Protein AF-A0A6J8CBZ9-F1 (afdb_monomer)

Foldseek 3Di:
DWFFQVWFQAFPQLEDDDDPVVPPPDPDDPDPPCQLLNLCVVLVWDSTFHAQDDDGDPSNVVVSVVSHVVQKDWLQCTAPQRVNRADQWPVSGNGITDIDHSVFNSQKHKHFADDDPVVDPIGTDIDMDGHPPPPPPVVPPPDDDDDDDDDDDDDDDDDD

pLDDT: mean 79.41, std 21.5, range [34.34, 98.25]

Structure (mmCIF, N/CA/C/O backbone):
data_AF-A0A6J8CBZ9-F1
#
_entry.id   AF-A0A6J8CBZ9-F1
#
loop_
_atom_site.group_PDB
_atom_site.id
_atom_site.type_symbol
_atom_site.label_atom_id
_atom_site.label_alt_id
_atom_site.label_comp_id
_atom_site.label_asym_id
_atom_site.label_entity_id
_atom_site.label_seq_id
_atom_site.pdbx_PDB_ins_code
_atom_site.Cartn_x
_atom_site.Cartn_y
_atom_site.Cartn_z
_atom_site.occupancy
_atom_site.B_iso_or_equiv
_atom_site.auth_seq_id
_atom_site.auth_comp_id
_atom_site.auth_asym_id
_atom_site.auth_atom_id
_atom_site.pdbx_PDB_model_num
ATOM 1 N N . MET A 1 1 ? -5.569 -5.884 6.466 1.00 87.75 1 MET A N 1
ATOM 2 C CA . MET A 1 1 ? -4.823 -7.153 6.275 1.00 87.75 1 MET A CA 1
ATOM 3 C C . MET A 1 1 ? -3.337 -6.885 6.471 1.00 87.75 1 MET A C 1
ATOM 5 O O . MET A 1 1 ? -2.902 -5.800 6.113 1.00 87.75 1 MET A O 1
ATOM 9 N N . LEU A 1 2 ? -2.570 -7.821 7.038 1.00 92.50 2 LEU A N 1
ATOM 10 C CA . LEU A 1 2 ? -1.129 -7.667 7.287 1.00 92.50 2 LEU A CA 1
ATOM 11 C C . LEU A 1 2 ? -0.411 -8.984 6.972 1.00 92.50 2 LEU A C 1
ATOM 13 O O . LEU A 1 2 ? -0.913 -10.033 7.372 1.00 92.50 2 LEU A O 1
ATOM 17 N N . GLY A 1 3 ? 0.725 -8.942 6.274 1.00 92.06 3 GLY A N 1
ATOM 18 C CA . GLY A 1 3 ? 1.540 -10.141 6.041 1.00 92.06 3 GLY A CA 1
ATOM 19 C C . GLY A 1 3 ? 2.461 -10.062 4.829 1.00 92.06 3 GLY A C 1
ATOM 20 O O . GLY A 1 3 ? 2.528 -9.019 4.179 1.00 92.06 3 GLY A O 1
ATOM 21 N N . ASP A 1 4 ? 3.129 -11.182 4.545 1.00 94.06 4 ASP A N 1
ATOM 22 C CA . ASP A 1 4 ? 3.978 -11.397 3.369 1.00 94.06 4 ASP A CA 1
ATOM 23 C C . ASP A 1 4 ? 3.123 -11.773 2.152 1.00 94.06 4 ASP A C 1
ATOM 25 O O . ASP A 1 4 ? 2.404 -12.775 2.155 1.00 94.06 4 ASP A O 1
ATOM 29 N N . TYR A 1 5 ? 3.206 -10.968 1.096 1.00 94.88 5 TYR A N 1
ATOM 30 C CA . TYR A 1 5 ? 2.503 -11.208 -0.165 1.00 94.88 5 TYR A CA 1
ATOM 31 C C . TYR A 1 5 ? 3.445 -1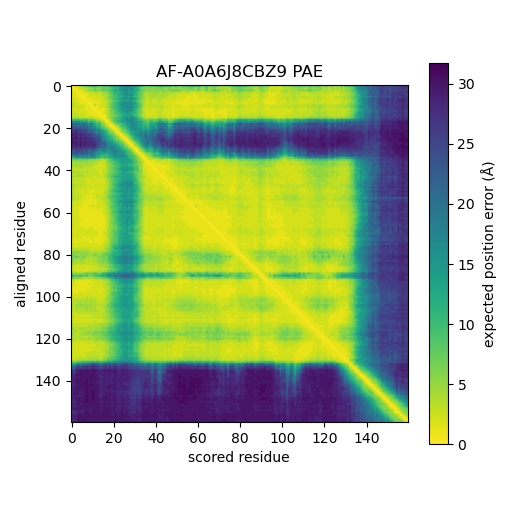1.676 -1.277 1.00 94.88 5 TYR A C 1
ATOM 33 O O . TYR A 1 5 ? 2.985 -11.933 -2.393 1.00 94.88 5 TYR A O 1
ATOM 41 N N . ASN A 1 6 ? 4.762 -11.696 -1.031 1.00 95.06 6 ASN A N 1
ATOM 42 C CA . ASN A 1 6 ? 5.809 -11.877 -2.040 1.00 95.06 6 ASN A CA 1
ATOM 43 C C . ASN A 1 6 ? 5.587 -10.992 -3.291 1.00 95.06 6 ASN A C 1
ATOM 45 O O . ASN A 1 6 ? 5.898 -11.345 -4.437 1.00 95.06 6 ASN A O 1
ATOM 49 N N . SER A 1 7 ? 4.971 -9.828 -3.077 1.00 96.25 7 SER A N 1
ATOM 50 C CA . SER A 1 7 ? 4.504 -8.936 -4.130 1.00 96.25 7 SER A CA 1
ATOM 51 C C . SER A 1 7 ? 5.343 -7.670 -4.104 1.00 96.25 7 SER A C 1
ATOM 53 O O . SER A 1 7 ? 5.466 -7.014 -3.080 1.00 96.25 7 SER A O 1
ATOM 55 N N . ARG A 1 8 ? 5.975 -7.322 -5.221 1.00 97.44 8 ARG A N 1
ATOM 56 C CA . ARG A 1 8 ? 6.783 -6.102 -5.311 1.00 97.44 8 ARG A CA 1
ATOM 57 C C . ARG A 1 8 ? 6.002 -5.103 -6.140 1.00 97.44 8 ARG A C 1
ATOM 59 O O . ARG A 1 8 ? 5.812 -5.315 -7.338 1.00 97.44 8 ARG A O 1
ATOM 66 N N . THR A 1 9 ? 5.451 -4.093 -5.476 1.00 97.06 9 THR A N 1
ATOM 67 C CA . THR A 1 9 ? 4.496 -3.144 -6.074 1.00 97.06 9 THR A CA 1
ATOM 68 C C . THR A 1 9 ? 5.125 -1.792 -6.400 1.00 97.06 9 THR A C 1
ATOM 70 O O . THR A 1 9 ? 4.552 -1.037 -7.184 1.00 97.06 9 THR A O 1
ATOM 73 N N . VAL A 1 10 ? 6.294 -1.483 -5.824 1.00 95.62 10 VAL A N 1
ATOM 74 C CA . VAL A 1 10 ? 6.965 -0.177 -5.939 1.00 95.62 10 VAL A CA 1
ATOM 75 C C . VAL A 1 10 ? 5.953 0.939 -5.620 1.00 95.62 10 VAL A C 1
ATOM 77 O O . VAL A 1 10 ? 5.263 0.869 -4.597 1.00 95.62 10 VAL A O 1
ATOM 80 N N . ASN A 1 11 ? 5.796 1.906 -6.523 1.00 94.75 11 ASN A N 1
ATOM 81 C CA . ASN A 1 11 ? 4.929 3.073 -6.391 1.00 94.75 11 ASN A CA 1
ATOM 82 C C . ASN A 1 11 ? 3.671 2.953 -7.268 1.00 94.75 11 ASN A C 1
ATOM 84 O O . ASN A 1 11 ? 3.046 3.963 -7.582 1.00 94.75 11 ASN A O 1
ATOM 88 N N . LEU A 1 12 ? 3.303 1.739 -7.705 1.00 95.44 12 LEU A N 1
ATOM 89 C CA . LEU A 1 12 ? 2.057 1.538 -8.444 1.00 95.44 12 LEU A CA 1
ATOM 90 C C . LEU A 1 12 ? 0.865 2.013 -7.604 1.00 95.44 12 LEU A C 1
ATOM 92 O O . LEU A 1 12 ? 0.761 1.675 -6.419 1.00 95.44 12 LEU A O 1
ATOM 96 N N . SER A 1 13 ? -0.025 2.779 -8.239 1.00 94.75 13 SER A N 1
ATOM 97 C CA . SER A 1 13 ? -1.265 3.244 -7.618 1.00 94.75 13 SER A CA 1
ATOM 98 C C . SER A 1 13 ? -2.177 2.060 -7.313 1.00 94.75 13 SER A C 1
ATOM 100 O O . SER A 1 13 ? -2.378 1.199 -8.169 1.00 94.75 13 SER A O 1
ATOM 102 N N . ASP A 1 14 ? -2.722 2.031 -6.103 1.00 95.12 14 ASP A N 1
ATOM 103 C CA . ASP A 1 14 ? -3.662 1.032 -5.589 1.00 95.12 14 ASP A CA 1
ATOM 104 C C . ASP A 1 14 ? -5.120 1.527 -5.592 1.00 95.12 14 ASP A C 1
ATOM 106 O O . ASP A 1 14 ? -6.001 0.847 -5.079 1.00 95.12 14 ASP A O 1
ATOM 110 N N . PHE A 1 15 ? -5.381 2.664 -6.241 1.00 92.62 15 PHE A N 1
ATOM 111 C CA . PHE A 1 15 ? -6.714 3.200 -6.508 1.00 92.62 15 PHE A CA 1
ATOM 112 C C . PHE A 1 15 ? -6.904 3.466 -8.010 1.00 92.62 15 PHE A C 1
ATOM 114 O O . PHE A 1 15 ? -5.946 3.457 -8.794 1.00 92.62 15 PHE A O 1
ATOM 121 N N . TYR A 1 16 ? -8.154 3.661 -8.429 1.00 88.00 16 TYR A N 1
ATOM 122 C CA . TYR A 1 16 ? -8.466 4.161 -9.766 1.00 88.00 16 TYR A CA 1
ATOM 123 C C . TYR A 1 16 ? -8.376 5.680 -9.759 1.00 88.00 16 TYR A C 1
ATOM 125 O O . TYR A 1 16 ? -9.020 6.321 -8.934 1.00 88.00 16 TYR A O 1
ATOM 133 N N . ASP A 1 17 ? -7.576 6.243 -10.660 1.00 73.50 17 ASP A N 1
ATOM 134 C CA . ASP A 1 17 ? -7.576 7.685 -10.874 1.00 73.50 17 ASP A CA 1
ATOM 135 C C . ASP A 1 17 ? -8.851 8.029 -11.648 1.00 73.50 17 ASP A C 1
ATOM 137 O O . ASP A 1 17 ? -9.059 7.536 -12.760 1.00 73.50 17 ASP A O 1
ATOM 141 N N . THR A 1 18 ? -9.758 8.780 -11.034 1.00 65.94 18 THR A N 1
ATOM 142 C CA . THR A 1 18 ? -10.903 9.336 -11.752 1.00 65.94 18 THR A CA 1
ATOM 143 C C . THR A 1 18 ? -10.404 10.535 -12.532 1.00 65.94 18 THR A C 1
ATOM 145 O O . THR A 1 18 ? -10.188 11.600 -11.956 1.00 65.94 18 THR A O 1
ATOM 148 N N . ASP A 1 19 ? -10.202 10.345 -13.834 1.00 54.03 19 ASP A N 1
ATOM 149 C CA . ASP A 1 19 ? -9.866 11.433 -14.746 1.00 54.03 19 ASP A CA 1
ATOM 150 C C . ASP A 1 19 ? -10.962 12.515 -14.648 1.00 54.03 19 ASP A C 1
ATOM 152 O O . ASP A 1 19 ? -12.140 12.205 -14.880 1.00 54.03 19 ASP A O 1
ATOM 156 N N . PRO A 1 20 ? -10.631 13.770 -14.291 1.00 54.12 20 PRO A N 1
ATOM 157 C CA . PRO A 1 20 ? -11.629 14.826 -14.119 1.00 54.12 20 PRO A CA 1
ATOM 158 C C . PRO A 1 20 ? -12.425 15.118 -15.405 1.00 54.12 20 PRO A C 1
ATOM 160 O O . PRO A 1 20 ? -13.562 15.587 -15.325 1.00 54.12 20 PRO A O 1
ATOM 163 N N . ASP A 1 21 ? -11.879 14.772 -16.576 1.00 52.78 21 ASP A N 1
ATOM 164 C CA . ASP A 1 21 ? -12.506 14.980 -17.890 1.00 52.78 21 ASP A CA 1
ATOM 165 C C . ASP A 1 21 ? -13.641 13.987 -18.217 1.00 52.78 21 ASP A C 1
ATOM 167 O O . ASP A 1 21 ? -14.451 14.236 -19.107 1.00 52.78 21 ASP A O 1
ATOM 171 N N . HIS A 1 22 ? -13.775 12.880 -17.475 1.00 48.88 22 HIS A N 1
ATOM 172 C CA . HIS A 1 22 ? -14.867 11.913 -17.672 1.00 48.88 22 HIS A CA 1
ATOM 173 C C . HIS A 1 22 ? -16.139 12.225 -16.866 1.00 48.88 22 HIS A C 1
ATOM 175 O O . HIS A 1 22 ? -17.104 11.460 -16.895 1.00 48.88 22 HIS A O 1
ATOM 181 N N . SER A 1 23 ? -16.189 13.377 -16.194 1.00 51.03 23 SER A N 1
ATOM 182 C CA . SER A 1 23 ? -17.368 13.849 -15.456 1.00 51.03 23 SER A CA 1
ATOM 183 C C . SER A 1 23 ? -18.502 14.392 -16.347 1.00 51.03 23 SER A C 1
ATOM 185 O O . SER A 1 23 ? -19.549 14.779 -15.830 1.00 51.03 23 SER A O 1
ATOM 187 N N . PHE A 1 24 ? -18.344 14.405 -17.678 1.00 45.81 24 PHE A N 1
ATOM 188 C CA . PHE A 1 24 ? -19.226 15.176 -18.564 1.00 45.81 24 PHE A CA 1
ATOM 189 C C . PHE A 1 24 ? -20.486 14.470 -19.108 1.00 45.81 24 PHE A C 1
ATOM 191 O O . PHE A 1 24 ? -21.270 15.118 -19.793 1.00 45.81 24 PHE A O 1
ATOM 198 N N . GLU A 1 25 ? -20.767 13.197 -18.805 1.00 45.34 25 GLU A N 1
ATOM 199 C CA . GLU A 1 25 ? -21.931 12.517 -19.422 1.00 45.34 25 GLU A CA 1
ATOM 200 C C . GLU A 1 25 ? -22.852 11.718 -18.490 1.00 45.34 25 GLU A C 1
ATOM 202 O O . GLU A 1 25 ? -23.579 10.849 -18.955 1.00 45.34 25 GLU A O 1
ATOM 207 N N . ASN A 1 26 ? -22.943 12.039 -17.196 1.00 45.50 26 ASN A N 1
ATOM 208 C CA . ASN A 1 26 ? -24.022 11.478 -16.368 1.00 45.50 26 ASN A CA 1
ATOM 209 C C . ASN A 1 26 ? -24.791 12.550 -15.594 1.00 45.50 26 ASN A C 1
ATOM 211 O O . ASN A 1 26 ? -24.641 12.741 -14.392 1.00 45.50 26 ASN A O 1
ATOM 215 N N . ASN A 1 27 ? -25.708 13.196 -16.319 1.00 48.22 27 ASN A N 1
ATOM 216 C CA . ASN A 1 27 ? -26.862 13.928 -15.792 1.00 48.22 27 ASN A CA 1
ATOM 217 C C . ASN A 1 27 ? -27.875 12.979 -15.112 1.00 48.22 27 ASN A C 1
ATOM 219 O O . ASN A 1 27 ? -29.045 12.951 -15.481 1.00 48.22 27 ASN A O 1
ATOM 223 N N . PHE A 1 28 ? -27.460 12.194 -14.117 1.00 43.00 28 PHE A N 1
ATOM 224 C CA . PHE A 1 28 ? -28.394 11.505 -13.230 1.00 43.00 28 PHE A CA 1
ATOM 225 C C . PHE A 1 28 ? -27.861 11.493 -11.795 1.00 43.00 28 PHE A C 1
ATOM 227 O O . PHE A 1 28 ? -26.915 10.795 -11.455 1.00 43.00 28 PHE A O 1
ATOM 234 N N . THR A 1 29 ? -28.575 12.244 -10.954 1.00 42.00 29 THR A N 1
ATOM 235 C CA . THR A 1 29 ? -28.610 12.207 -9.484 1.00 42.00 29 THR A CA 1
ATOM 236 C C . THR A 1 29 ? -27.439 12.809 -8.696 1.00 42.00 29 THR A C 1
ATOM 238 O O . THR A 1 29 ? -26.307 12.348 -8.707 1.00 42.00 29 THR A O 1
ATOM 241 N N . ASN A 1 30 ? -27.805 13.836 -7.922 1.00 42.38 30 ASN A N 1
ATOM 242 C CA . ASN A 1 30 ? -27.062 14.482 -6.846 1.00 42.38 30 ASN A CA 1
ATOM 243 C C . ASN A 1 30 ? -26.686 13.505 -5.717 1.00 42.38 30 ASN A C 1
ATOM 245 O O . ASN A 1 30 ? -27.305 13.514 -4.655 1.00 42.38 30 ASN A O 1
ATOM 249 N N . TYR A 1 31 ? -25.667 12.686 -5.937 1.00 42.28 31 TYR A N 1
ATOM 250 C CA . TYR A 1 31 ? -24.892 12.036 -4.886 1.00 42.28 31 TYR A CA 1
ATOM 251 C C . TYR A 1 31 ? -23.501 11.801 -5.472 1.00 42.28 31 TYR A C 1
ATOM 253 O O . TYR A 1 31 ? -23.221 10.758 -6.052 1.00 42.28 31 TYR A O 1
ATOM 261 N N . VAL A 1 32 ? -22.638 12.817 -5.406 1.00 45.62 32 VAL A N 1
ATOM 262 C CA . VAL A 1 32 ? -21.209 12.580 -5.624 1.00 45.62 32 VAL A CA 1
ATOM 263 C C . VAL A 1 32 ? -20.774 11.759 -4.417 1.00 45.62 32 VAL A C 1
ATOM 265 O O . VAL A 1 32 ? -20.562 12.312 -3.338 1.00 45.62 32 VAL A O 1
ATOM 268 N N . GLU A 1 33 ? -20.778 10.429 -4.544 1.00 51.50 33 GLU A N 1
ATOM 269 C CA . GLU A 1 33 ? -20.111 9.577 -3.566 1.00 51.50 33 GLU A CA 1
ATOM 270 C C . GLU A 1 33 ? -18.668 10.073 -3.484 1.00 51.50 33 GLU A C 1
ATOM 272 O O . GLU A 1 33 ? -17.944 10.037 -4.479 1.00 51.50 33 GLU A O 1
ATOM 277 N N . SER A 1 34 ? -18.289 10.605 -2.317 1.00 60.06 34 SER A N 1
ATOM 278 C CA . SER A 1 34 ? -16.899 10.943 -2.020 1.00 60.06 34 SER A CA 1
ATOM 279 C C . SER A 1 34 ? -16.052 9.727 -2.365 1.00 60.06 34 SER A C 1
ATOM 281 O O . SER A 1 34 ? -16.335 8.618 -1.892 1.00 60.06 34 SER A O 1
ATOM 283 N N . SER A 1 35 ? -15.071 9.902 -3.245 1.00 77.19 35 SER A N 1
ATOM 284 C CA . SER A 1 35 ? -14.202 8.797 -3.599 1.00 77.19 35 SER A CA 1
ATOM 285 C C . SER A 1 35 ? -13.380 8.425 -2.366 1.00 77.19 35 SER A C 1
ATOM 287 O O . SER A 1 35 ? -12.983 9.280 -1.575 1.00 77.19 35 SER A O 1
ATOM 289 N N . ASP A 1 36 ? -13.062 7.141 -2.191 1.00 81.75 36 ASP A N 1
ATOM 290 C CA . ASP A 1 36 ? -12.174 6.708 -1.102 1.00 81.75 36 ASP A CA 1
ATOM 291 C C . ASP A 1 36 ? -10.794 7.400 -1.145 1.00 81.75 36 ASP A C 1
ATOM 293 O O . ASP A 1 36 ? -10.058 7.401 -0.157 1.00 81.75 36 ASP A O 1
ATOM 297 N N . VAL A 1 37 ? -10.448 7.986 -2.297 1.00 86.19 37 VAL A N 1
ATOM 298 C CA . VAL A 1 37 ? -9.247 8.790 -2.520 1.00 86.19 37 VAL A CA 1
ATOM 299 C C . VAL A 1 37 ? -9.376 10.178 -1.887 1.00 86.19 37 VAL A C 1
ATOM 301 O O . VAL A 1 37 ? -8.396 10.646 -1.316 1.00 86.19 37 VAL A O 1
ATOM 304 N N . ASP A 1 38 ? -10.556 10.803 -1.907 1.00 87.06 38 ASP A N 1
ATOM 305 C CA . ASP A 1 38 ? -10.782 12.137 -1.323 1.00 87.06 38 ASP A CA 1
ATOM 306 C C . ASP A 1 38 ? -10.559 12.137 0.197 1.00 87.06 38 ASP A C 1
ATOM 308 O O . ASP A 1 38 ? -10.037 13.100 0.760 1.00 87.06 38 ASP A O 1
ATOM 312 N N . ILE A 1 39 ? -10.858 11.011 0.860 1.00 86.31 39 ILE A N 1
ATOM 313 C CA . ILE A 1 39 ? -10.539 10.790 2.280 1.00 86.31 39 ILE A CA 1
ATOM 314 C C . ILE A 1 39 ? -9.030 10.935 2.522 1.00 86.31 39 ILE A C 1
ATOM 316 O O . ILE A 1 39 ? -8.609 11.449 3.557 1.00 86.31 39 ILE A O 1
ATOM 320 N N . LEU A 1 40 ? -8.182 10.502 1.583 1.00 89.00 40 LEU A N 1
ATOM 321 C CA . LEU A 1 40 ? -6.737 10.659 1.740 1.00 89.00 40 LEU A CA 1
ATOM 322 C C . LEU A 1 40 ? -6.352 12.140 1.792 1.00 89.00 40 LEU A C 1
ATOM 324 O O . LEU A 1 40 ? -5.556 12.517 2.650 1.00 89.00 40 LEU A O 1
ATOM 328 N N . ASP A 1 41 ? -6.938 12.981 0.941 1.00 89.12 41 ASP A N 1
ATOM 329 C CA . ASP A 1 41 ? -6.624 14.411 0.922 1.00 89.12 41 ASP A CA 1
ATOM 330 C C . ASP A 1 41 ? -7.167 15.137 2.152 1.00 89.12 41 ASP A C 1
ATOM 332 O O . ASP A 1 41 ? -6.450 15.952 2.735 1.00 89.12 41 ASP A O 1
ATOM 336 N N . GLU A 1 42 ? -8.385 14.800 2.592 1.00 89.19 42 GLU A N 1
ATOM 337 C CA . GLU A 1 42 ? -9.002 15.365 3.800 1.00 89.19 42 GLU A CA 1
ATOM 338 C C . GLU A 1 42 ? -8.094 15.199 5.028 1.00 89.19 42 GLU A C 1
ATOM 340 O O . GLU A 1 42 ? -7.915 16.130 5.815 1.00 89.19 42 GLU A O 1
ATOM 345 N N . PHE A 1 43 ? -7.466 14.028 5.165 1.00 88.81 43 PHE A N 1
ATOM 346 C CA . PHE A 1 43 ? -6.573 13.713 6.281 1.00 88.81 43 PHE A CA 1
ATOM 347 C C . PHE A 1 43 ? -5.084 13.977 5.986 1.00 88.81 43 PHE A C 1
ATOM 349 O O . PHE A 1 43 ? -4.226 13.615 6.795 1.00 88.81 43 PHE A O 1
ATOM 356 N N . GLY A 1 44 ? -4.746 14.610 4.855 1.00 89.56 44 GLY A N 1
ATOM 357 C CA . GLY A 1 44 ? -3.364 14.952 4.492 1.00 89.56 44 GLY A CA 1
ATOM 358 C C . GLY A 1 44 ? -2.462 13.737 4.233 1.00 89.56 44 GLY A C 1
ATOM 359 O O . GLY A 1 44 ? -1.239 13.793 4.417 1.00 89.56 44 GLY A O 1
ATOM 360 N N . ILE A 1 45 ? -3.055 12.618 3.831 1.00 90.75 45 ILE A N 1
ATOM 361 C CA . ILE A 1 45 ? -2.385 11.353 3.555 1.00 90.75 45 ILE A CA 1
ATOM 362 C C . ILE A 1 45 ? -1.963 11.329 2.080 1.00 90.75 45 ILE A C 1
ATOM 364 O O . ILE A 1 45 ? -2.788 11.552 1.199 1.00 90.75 45 ILE A O 1
ATOM 368 N N . PRO A 1 46 ? -0.692 11.023 1.761 1.00 91.56 46 PRO A N 1
ATOM 369 C CA . PRO A 1 46 ? -0.250 10.973 0.374 1.00 91.56 46 PRO 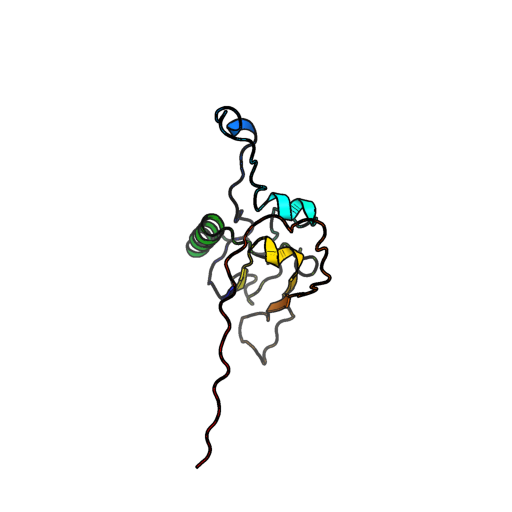A CA 1
ATOM 370 C C . PRO A 1 46 ? -1.022 9.941 -0.460 1.00 91.56 46 PRO A C 1
ATOM 372 O O . PRO A 1 46 ? -1.024 8.745 -0.143 1.00 91.56 46 PRO A O 1
ATOM 375 N N . ARG A 1 47 ? -1.601 10.389 -1.583 1.00 90.69 47 ARG A N 1
ATOM 376 C CA . ARG A 1 47 ? -2.178 9.500 -2.605 1.00 90.69 47 ARG A CA 1
ATOM 377 C C . ARG A 1 47 ? -1.113 8.534 -3.141 1.00 90.69 47 ARG A C 1
ATOM 379 O O . ARG A 1 47 ? -1.302 7.314 -3.128 1.00 90.69 47 ARG A O 1
ATOM 386 N N . LEU A 1 48 ? 0.041 9.078 -3.540 1.00 90.81 48 LEU A N 1
ATOM 387 C CA . LEU A 1 48 ? 1.191 8.314 -4.025 1.00 90.81 48 LEU A CA 1
ATOM 388 C C . LEU A 1 48 ? 2.021 7.751 -2.871 1.00 90.81 48 LEU A C 1
ATOM 390 O O . LEU A 1 48 ? 2.314 8.438 -1.892 1.00 90.81 48 LEU A O 1
ATOM 394 N N . ARG A 1 49 ? 2.428 6.490 -3.021 1.00 94.56 49 ARG A N 1
ATOM 395 C CA . ARG A 1 49 ? 3.294 5.792 -2.070 1.00 94.56 49 ARG A CA 1
ATOM 396 C C . ARG A 1 49 ? 4.747 5.949 -2.478 1.00 94.56 49 ARG A C 1
ATOM 398 O O . ARG A 1 49 ? 5.057 5.937 -3.667 1.00 94.56 49 ARG A O 1
ATOM 405 N N . ASN A 1 50 ? 5.620 5.989 -1.482 1.00 95.44 50 ASN A N 1
ATOM 406 C CA . ASN A 1 50 ? 7.052 5.838 -1.690 1.00 95.44 50 ASN A CA 1
ATOM 407 C C . ASN A 1 50 ? 7.490 4.393 -1.438 1.00 95.44 50 ASN A C 1
ATOM 409 O O . ASN A 1 50 ? 6.963 3.698 -0.569 1.00 95.44 50 ASN A O 1
ATOM 413 N N . SER A 1 51 ? 8.503 3.949 -2.164 1.00 95.56 51 SER A N 1
ATOM 414 C CA . SER A 1 51 ? 9.129 2.648 -1.981 1.00 95.56 51 SER A CA 1
ATOM 415 C C . SER A 1 51 ? 10.604 2.758 -2.324 1.00 95.56 51 SER A C 1
ATOM 417 O O . SER A 1 51 ? 10.958 3.375 -3.328 1.00 95.56 51 SER A O 1
ATOM 419 N N . ILE A 1 52 ? 11.459 2.149 -1.502 1.00 94.31 52 ILE A N 1
ATOM 420 C CA . ILE A 1 52 ? 12.866 1.938 -1.862 1.00 94.31 52 ILE A CA 1
ATOM 421 C C . ILE A 1 52 ? 13.025 0.809 -2.888 1.00 94.31 52 ILE A C 1
ATOM 423 O O . ILE A 1 52 ? 14.042 0.724 -3.574 1.00 94.31 52 ILE A O 1
ATOM 427 N N . ASP A 1 53 ? 12.030 -0.076 -2.972 1.00 94.62 53 ASP A N 1
ATOM 428 C CA . ASP A 1 53 ? 12.013 -1.152 -3.945 1.00 94.62 53 ASP A CA 1
ATOM 429 C C . ASP A 1 53 ? 11.820 -0.560 -5.346 1.00 94.62 53 ASP A C 1
ATOM 431 O O . ASP A 1 53 ? 10.968 0.299 -5.559 1.00 94.62 53 ASP A O 1
ATOM 435 N N . THR A 1 54 ? 12.606 -1.023 -6.310 1.00 95.06 54 THR A N 1
ATOM 436 C CA . THR A 1 54 ? 12.603 -0.526 -7.691 1.00 95.06 54 THR A CA 1
ATOM 437 C C . THR A 1 54 ? 12.049 -1.533 -8.693 1.00 95.06 54 THR A C 1
ATOM 439 O O . THR A 1 54 ? 11.942 -1.227 -9.880 1.00 95.06 54 THR A O 1
ATOM 442 N N . VAL A 1 55 ? 11.685 -2.740 -8.253 1.00 95.75 55 VAL A N 1
ATOM 443 C CA . VAL A 1 55 ? 11.263 -3.825 -9.144 1.00 95.75 55 VAL A CA 1
ATOM 444 C C . VAL A 1 55 ? 9.791 -4.130 -8.937 1.00 95.75 55 VAL A C 1
ATOM 446 O O . VAL A 1 55 ? 9.362 -4.418 -7.827 1.00 95.75 55 VAL A O 1
ATOM 449 N N . VAL A 1 56 ? 9.022 -4.173 -10.024 1.00 97.50 56 VAL A N 1
ATOM 450 C CA . VAL A 1 56 ? 7.649 -4.693 -10.002 1.00 97.50 56 VAL A CA 1
ATOM 451 C C . VAL A 1 56 ? 7.632 -6.137 -10.495 1.00 97.50 56 VAL A C 1
ATOM 453 O O . VAL A 1 56 ? 8.080 -6.420 -11.608 1.00 97.50 56 VAL A O 1
ATOM 456 N N . ASN A 1 57 ? 7.052 -7.056 -9.717 1.00 97.31 57 ASN A N 1
ATOM 457 C CA . ASN A 1 57 ? 6.862 -8.451 -10.139 1.00 97.31 57 ASN A CA 1
ATOM 458 C C . ASN A 1 57 ? 5.397 -8.759 -10.524 1.00 97.31 57 ASN A C 1
ATOM 460 O O . ASN A 1 57 ? 4.496 -7.929 -10.391 1.00 97.31 57 ASN A O 1
ATOM 464 N N . GLY A 1 58 ? 5.149 -9.966 -11.049 1.00 98.19 58 GLY A N 1
ATOM 465 C CA . GLY A 1 58 ? 3.805 -10.391 -11.469 1.00 98.19 58 GLY A CA 1
ATOM 466 C C . GLY A 1 58 ? 2.791 -10.434 -10.322 1.00 98.19 58 GLY A C 1
ATOM 467 O O . GLY A 1 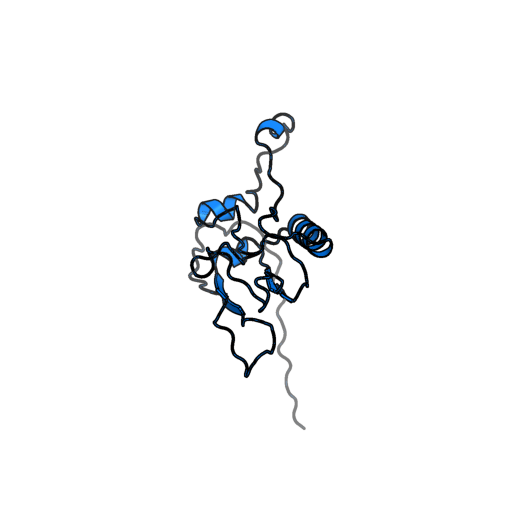58 ? 1.642 -10.041 -10.511 1.00 98.19 58 GLY A O 1
ATOM 468 N N . TYR A 1 59 ? 3.226 -10.845 -9.128 1.00 98.00 59 TYR A N 1
ATOM 469 C CA . TYR A 1 59 ? 2.403 -10.798 -7.918 1.00 98.00 59 TYR A CA 1
ATOM 470 C C . TYR A 1 59 ? 2.094 -9.362 -7.492 1.00 98.00 59 TYR A C 1
ATOM 472 O O . TYR A 1 59 ? 0.991 -9.096 -7.036 1.00 98.00 59 TYR A O 1
ATOM 480 N N . GLY A 1 60 ? 3.022 -8.428 -7.708 1.00 97.94 60 GLY A N 1
ATOM 481 C CA . GLY A 1 60 ? 2.850 -6.999 -7.465 1.00 97.94 60 GLY A CA 1
ATOM 482 C C . GLY A 1 60 ? 1.686 -6.419 -8.251 1.00 97.94 60 GLY A C 1
ATOM 483 O O . GLY A 1 60 ? 0.816 -5.784 -7.669 1.00 97.94 60 GLY A O 1
ATOM 484 N N . ARG A 1 61 ? 1.610 -6.709 -9.555 1.00 98.25 61 ARG A N 1
ATOM 485 C CA . ARG A 1 61 ? 0.479 -6.275 -10.394 1.00 98.25 61 ARG A CA 1
ATOM 486 C C . ARG A 1 61 ? -0.854 -6.832 -9.890 1.00 98.25 61 ARG A C 1
ATOM 488 O O . ARG A 1 61 ? -1.778 -6.065 -9.665 1.00 98.25 61 ARG A O 1
ATOM 495 N N . LYS A 1 62 ? -0.910 -8.134 -9.589 1.00 98.12 62 LYS A N 1
ATOM 496 C CA . LYS A 1 62 ? -2.115 -8.775 -9.030 1.00 98.12 62 LYS A CA 1
ATOM 497 C C . LYS A 1 62 ? -2.513 -8.211 -7.662 1.00 98.12 62 LYS A C 1
ATOM 499 O O . LYS A 1 62 ? -3.698 -8.085 -7.382 1.00 98.12 62 LYS A O 1
ATOM 504 N N . CYS A 1 63 ? -1.539 -7.882 -6.814 1.00 97.62 63 CYS A N 1
ATOM 505 C CA . CYS A 1 63 ? -1.766 -7.262 -5.508 1.00 97.62 63 CYS A CA 1
ATOM 506 C C . CYS A 1 63 ? -2.374 -5.862 -5.664 1.00 97.62 63 CYS A C 1
ATOM 508 O O . CYS A 1 63 ? -3.335 -5.524 -4.979 1.00 97.62 63 CYS A O 1
ATOM 510 N N . ILE A 1 64 ? -1.875 -5.079 -6.621 1.00 97.50 64 ILE A N 1
ATOM 511 C CA . ILE A 1 64 ? -2.445 -3.775 -6.964 1.00 97.50 64 ILE A CA 1
ATOM 512 C C . ILE A 1 64 ? -3.866 -3.911 -7.513 1.00 97.50 64 ILE A C 1
ATOM 514 O O . ILE A 1 64 ? -4.754 -3.196 -7.056 1.00 97.50 64 ILE A O 1
ATOM 518 N N . ASP A 1 65 ? -4.109 -4.852 -8.426 1.00 97.06 65 ASP A N 1
ATOM 519 C CA . ASP A 1 65 ? -5.454 -5.109 -8.951 1.00 97.06 65 ASP A CA 1
ATOM 520 C C . ASP A 1 65 ? -6.412 -5.529 -7.831 1.00 97.06 65 ASP A C 1
ATOM 522 O O . ASP A 1 65 ? -7.546 -5.059 -7.765 1.00 97.06 65 ASP A O 1
ATOM 526 N N . PHE A 1 66 ? -5.955 -6.377 -6.907 1.00 96.31 66 PHE A N 1
ATOM 527 C CA . PHE A 1 66 ? -6.717 -6.734 -5.716 1.00 96.31 66 PHE A CA 1
ATOM 528 C C . PHE A 1 66 ? -7.055 -5.496 -4.879 1.00 96.31 66 PHE A C 1
ATOM 530 O O . PHE A 1 66 ? -8.208 -5.332 -4.487 1.00 96.31 66 PHE A O 1
ATOM 537 N N . CYS A 1 67 ? -6.084 -4.614 -4.636 1.00 96.19 67 CYS A N 1
ATOM 538 C CA . CYS A 1 67 ? -6.301 -3.404 -3.850 1.00 96.19 67 CYS A CA 1
ATOM 539 C C . CYS A 1 67 ? -7.349 -2.486 -4.493 1.00 96.19 67 CYS A C 1
ATOM 541 O O . CYS A 1 67 ? -8.331 -2.135 -3.839 1.00 96.19 67 CYS A O 1
ATOM 543 N N . LYS A 1 68 ? -7.211 -2.211 -5.796 1.00 93.94 68 LYS A N 1
ATOM 544 C CA . LYS A 1 68 ? -8.148 -1.382 -6.567 1.00 93.94 68 LYS A CA 1
ATOM 545 C C . LYS A 1 68 ? -9.572 -1.925 -6.538 1.00 93.94 68 LYS A C 1
ATOM 547 O O . LYS A 1 68 ? -10.506 -1.198 -6.214 1.00 93.94 68 LYS A O 1
ATOM 552 N N . ASN A 1 69 ? -9.733 -3.216 -6.829 1.00 94.12 69 ASN A N 1
ATOM 553 C CA . ASN A 1 69 ? -11.048 -3.856 -6.900 1.00 94.12 69 ASN A CA 1
ATOM 554 C C . ASN A 1 69 ? -11.753 -3.942 -5.538 1.00 94.12 69 ASN A C 1
ATOM 556 O O . ASN A 1 69 ? -12.975 -4.045 -5.492 1.00 94.12 69 ASN A O 1
ATOM 560 N N . ASN A 1 70 ? -10.999 -3.906 -4.436 1.00 93.56 70 ASN A N 1
ATOM 561 C CA . ASN A 1 70 ? -11.539 -4.027 -3.081 1.00 93.56 70 ASN A CA 1
ATOM 562 C C . ASN A 1 70 ? -11.475 -2.717 -2.283 1.00 93.56 70 ASN A C 1
ATOM 564 O O . ASN A 1 70 ? -11.720 -2.747 -1.079 1.00 93.56 70 ASN A O 1
ATOM 568 N N . LYS A 1 71 ? -11.143 -1.582 -2.920 1.00 92.06 71 LYS A N 1
ATOM 569 C CA . LYS A 1 71 ? -11.012 -0.268 -2.259 1.00 92.06 71 LYS A CA 1
ATOM 570 C C . LYS A 1 71 ? -10.057 -0.309 -1.053 1.00 92.06 71 LYS A C 1
ATOM 572 O O . LYS A 1 71 ? -10.305 0.276 0.003 1.00 92.06 71 LYS A O 1
ATOM 577 N N . MET A 1 72 ? -8.965 -1.054 -1.206 1.00 94.50 72 MET A N 1
ATOM 578 C CA . MET A 1 72 ? -7.927 -1.212 -0.192 1.00 94.50 72 MET A CA 1
ATOM 579 C C . MET A 1 72 ? -6.703 -0.381 -0.560 1.00 94.50 72 MET A C 1
ATOM 581 O O . MET A 1 72 ? -6.301 -0.305 -1.714 1.00 94.50 72 MET A O 1
ATOM 585 N N . PHE A 1 73 ? -6.061 0.171 0.457 1.00 95.50 73 PHE A N 1
ATOM 586 C CA . PHE A 1 73 ? -4.888 1.019 0.353 1.00 95.50 73 PHE A CA 1
ATOM 587 C C . PHE A 1 73 ? -3.720 0.385 1.103 1.00 95.50 73 PHE A C 1
ATOM 589 O O . PHE A 1 73 ? -3.851 -0.062 2.245 1.00 95.50 73 PHE A O 1
ATOM 596 N N . ILE A 1 74 ? -2.553 0.386 0.472 1.00 96.50 74 ILE A N 1
ATOM 597 C CA . ILE A 1 74 ? -1.279 -0.014 1.063 1.00 96.50 74 ILE A CA 1
ATOM 598 C C . ILE A 1 74 ? -0.747 1.116 1.961 1.00 96.50 74 ILE A C 1
ATOM 600 O O . ILE A 1 74 ? -0.522 2.235 1.501 1.00 96.50 74 ILE A O 1
ATOM 604 N N . LEU A 1 75 ? -0.490 0.840 3.238 1.00 95.81 75 LEU A N 1
ATOM 605 C CA . LEU A 1 75 ? 0.047 1.832 4.185 1.00 95.81 75 LEU A CA 1
ATOM 606 C C . LEU A 1 75 ? 1.558 2.050 4.020 1.00 95.81 75 LEU A C 1
ATOM 608 O O . LEU A 1 75 ? 2.067 3.126 4.352 1.00 95.81 75 LEU A O 1
ATOM 612 N N . ASN A 1 76 ? 2.279 1.044 3.517 1.00 96.31 76 ASN A N 1
ATOM 613 C CA . ASN A 1 76 ? 3.715 1.132 3.270 1.00 96.31 76 ASN A CA 1
ATOM 614 C C . ASN A 1 76 ? 4.023 2.296 2.325 1.00 96.31 76 ASN A C 1
ATOM 616 O O . ASN A 1 76 ? 3.454 2.393 1.235 1.00 96.31 76 ASN A O 1
ATOM 620 N N . GLY A 1 77 ? 4.924 3.183 2.750 1.00 94.88 77 GLY A N 1
ATOM 621 C CA . GLY A 1 77 ? 5.275 4.371 1.978 1.00 94.88 77 GLY A CA 1
ATOM 622 C C . GLY A 1 77 ? 4.324 5.561 2.103 1.00 94.88 77 GLY A C 1
ATOM 623 O O . GLY A 1 77 ? 4.610 6.587 1.490 1.00 94.88 77 GLY A O 1
ATOM 624 N N . ARG A 1 78 ? 3.218 5.459 2.858 1.00 93.19 78 ARG A N 1
ATOM 625 C CA . ARG A 1 78 ? 2.259 6.568 3.077 1.00 93.19 78 ARG A CA 1
ATOM 626 C C . ARG A 1 78 ? 2.388 7.216 4.442 1.00 93.19 78 ARG A C 1
ATOM 628 O O . ARG A 1 78 ? 2.376 8.441 4.557 1.00 93.19 78 ARG A O 1
ATOM 635 N N . MET A 1 79 ? 2.484 6.380 5.471 1.00 91.62 79 MET A N 1
ATOM 636 C CA . MET A 1 79 ? 2.416 6.825 6.860 1.00 91.62 79 MET A CA 1
ATOM 637 C C . MET A 1 79 ? 3.703 7.540 7.263 1.00 91.62 79 MET A C 1
ATOM 639 O O . MET A 1 79 ? 4.783 7.156 6.827 1.00 91.62 79 MET A O 1
ATOM 643 N N . GLU A 1 80 ? 3.597 8.565 8.111 1.00 85.94 80 GLU A N 1
ATOM 644 C CA . GLU A 1 80 ? 4.688 9.491 8.458 1.00 85.94 80 GLU A CA 1
ATOM 645 C C . GLU A 1 80 ? 6.009 8.780 8.798 1.00 85.94 80 GLU A C 1
ATOM 647 O O . GLU A 1 80 ? 7.043 9.041 8.183 1.00 85.94 80 GLU A O 1
ATOM 652 N N . LYS A 1 81 ? 5.957 7.792 9.697 1.00 85.06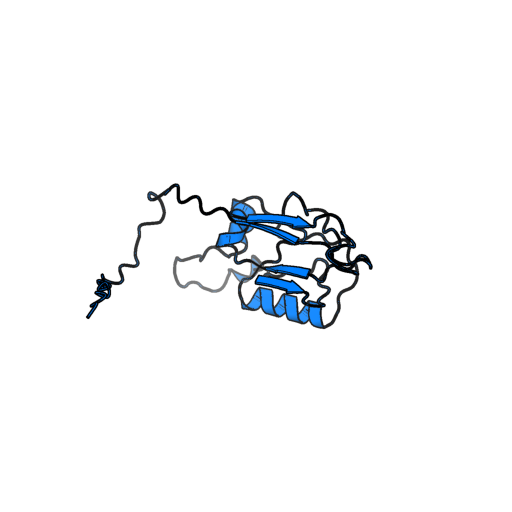 81 LYS A N 1
ATOM 653 C CA . LYS A 1 81 ? 7.127 7.016 10.137 1.00 85.06 81 LYS A CA 1
ATOM 654 C C . LYS A 1 81 ? 7.678 6.025 9.103 1.00 85.06 81 LYS A C 1
ATOM 656 O O . LYS A 1 81 ? 8.727 5.424 9.319 1.00 85.06 81 LYS A O 1
ATOM 661 N N . ASN A 1 82 ? 6.984 5.828 7.987 1.00 88.44 82 ASN A N 1
ATOM 662 C CA . ASN A 1 82 ? 7.404 4.965 6.887 1.00 88.44 82 ASN A CA 1
ATOM 663 C C . ASN A 1 82 ? 7.327 5.678 5.528 1.00 88.44 82 ASN A C 1
ATOM 665 O O . ASN A 1 82 ? 7.274 5.030 4.485 1.00 88.44 82 ASN A O 1
ATOM 669 N N . ARG A 1 83 ? 7.359 7.015 5.507 1.00 87.56 83 ARG A N 1
ATOM 670 C CA . ARG A 1 83 ? 7.205 7.797 4.274 1.00 87.56 83 ARG A CA 1
ATOM 671 C C . ARG A 1 83 ? 8.355 7.595 3.285 1.00 87.56 83 ARG A C 1
ATOM 673 O O . ARG A 1 83 ? 8.200 7.901 2.116 1.00 87.56 83 ARG A O 1
ATOM 680 N N . THR A 1 84 ? 9.491 7.061 3.719 1.00 88.62 84 THR A N 1
ATOM 681 C CA . THR A 1 84 ? 10.610 6.660 2.850 1.00 88.62 84 THR A CA 1
ATOM 682 C C . THR A 1 84 ? 10.364 5.342 2.112 1.00 88.62 84 THR A C 1
ATOM 684 O O . THR A 1 84 ? 11.100 5.029 1.182 1.00 88.62 84 THR A O 1
ATOM 687 N N . GLY A 1 85 ? 9.355 4.557 2.512 1.00 90.06 85 GLY A N 1
ATOM 688 C CA . GLY A 1 85 ? 9.089 3.246 1.925 1.00 90.06 85 GLY A CA 1
ATOM 689 C C . GLY A 1 85 ? 10.171 2.218 2.254 1.00 90.06 85 GLY A C 1
ATOM 690 O O . GLY A 1 85 ? 10.642 1.518 1.359 1.00 90.06 85 GLY A O 1
ATOM 691 N N . ASN A 1 86 ? 10.590 2.173 3.527 1.00 93.44 86 ASN A N 1
ATOM 692 C CA . ASN A 1 86 ? 11.649 1.283 4.018 1.00 93.44 86 ASN A CA 1
ATOM 693 C C . ASN A 1 86 ? 11.400 -0.183 3.626 1.00 93.44 86 ASN A C 1
ATOM 695 O O . ASN A 1 86 ? 10.242 -0.609 3.570 1.00 93.44 86 ASN A O 1
ATOM 699 N N . PRO A 1 87 ? 12.472 -0.965 3.412 1.00 94.94 87 PRO A N 1
ATOM 700 C CA . PRO A 1 87 ? 12.331 -2.353 3.016 1.00 94.94 87 PRO A CA 1
ATOM 701 C C . PRO A 1 87 ? 11.716 -3.171 4.147 1.00 94.94 87 PRO A C 1
ATOM 703 O O . PRO A 1 87 ? 11.989 -2.925 5.321 1.00 94.94 87 PRO A O 1
ATOM 706 N N . THR A 1 88 ? 10.915 -4.168 3.785 1.00 95.94 88 THR A N 1
ATOM 707 C CA . THR A 1 88 ? 10.352 -5.125 4.748 1.00 95.94 88 THR A CA 1
ATOM 708 C C . THR A 1 88 ? 11.103 -6.447 4.746 1.00 95.94 88 THR A C 1
ATOM 710 O O . THR A 1 88 ? 10.870 -7.293 5.600 1.00 95.94 88 THR A O 1
ATOM 713 N N . SER A 1 89 ? 12.062 -6.607 3.831 1.00 94.44 89 SER A N 1
ATOM 714 C CA . SER A 1 89 ? 12.935 -7.769 3.741 1.00 94.44 89 SER A CA 1
ATOM 715 C C . SER A 1 89 ? 14.391 -7.371 3.479 1.00 94.44 89 SER A C 1
ATOM 717 O O . SER A 1 89 ? 14.688 -6.322 2.902 1.00 94.44 89 SER A O 1
ATOM 719 N N . ARG A 1 90 ? 15.325 -8.229 3.901 1.00 82.62 90 ARG A N 1
ATOM 720 C CA . ARG A 1 90 ? 16.785 -8.020 3.906 1.00 82.62 90 ARG A CA 1
ATOM 721 C C . ARG A 1 90 ? 17.401 -7.663 2.548 1.00 82.62 90 ARG A C 1
ATOM 723 O O . ARG A 1 90 ? 18.467 -7.059 2.521 1.00 82.62 90 ARG A O 1
ATOM 730 N N . HIS A 1 91 ? 16.744 -7.986 1.436 1.00 79.75 91 HIS A N 1
ATOM 731 C CA . HIS A 1 91 ? 17.222 -7.694 0.075 1.00 79.75 91 HIS A CA 1
ATOM 732 C C . HIS A 1 91 ? 16.706 -6.357 -0.477 1.00 79.75 91 HIS A C 1
ATOM 734 O O . HIS A 1 91 ? 16.539 -6.202 -1.686 1.00 79.75 91 HIS A O 1
ATOM 740 N N . SER A 1 92 ? 16.411 -5.406 0.411 1.00 85.94 92 SER A N 1
ATOM 741 C CA . SER A 1 92 ? 15.823 -4.106 0.071 1.00 85.94 92 SER A CA 1
ATOM 742 C C . SER A 1 92 ? 14.458 -4.195 -0.625 1.00 85.94 92 SER A C 1
ATOM 744 O O . SER A 1 92 ? 14.021 -3.232 -1.250 1.00 85.94 92 SER A O 1
ATOM 746 N N . SER A 1 93 ? 13.776 -5.338 -0.528 1.00 94.06 93 SER A N 1
ATOM 747 C CA . SER A 1 93 ? 12.454 -5.523 -1.115 1.00 94.06 93 SER A CA 1
ATOM 748 C C . SER A 1 93 ? 11.351 -5.125 -0.142 1.00 94.06 93 SER A C 1
ATOM 750 O O . SER A 1 93 ? 11.469 -5.297 1.077 1.00 94.06 93 SER A O 1
ATOM 752 N N . VAL A 1 94 ? 10.255 -4.621 -0.698 1.00 96.81 94 VAL A N 1
ATOM 753 C CA . VAL A 1 94 ? 9.007 -4.368 0.027 1.00 96.81 94 VAL A CA 1
ATOM 754 C C . VAL A 1 94 ? 8.018 -5.428 -0.435 1.00 96.81 94 VAL A C 1
ATOM 756 O O . VAL A 1 94 ? 7.541 -5.381 -1.567 1.00 96.81 94 VAL A O 1
ATOM 759 N N . ILE A 1 95 ? 7.783 -6.424 0.416 1.00 96.69 95 ILE A N 1
ATOM 760 C CA . ILE A 1 95 ? 6.932 -7.589 0.111 1.00 96.69 95 ILE A CA 1
ATOM 761 C C . ILE A 1 95 ? 5.898 -7.875 1.200 1.00 96.69 95 ILE A C 1
ATOM 763 O O . ILE A 1 95 ? 4.892 -8.533 0.925 1.00 96.69 95 ILE A O 1
ATOM 767 N N . ASP A 1 96 ? 6.116 -7.322 2.392 1.00 96.81 96 ASP A N 1
ATOM 768 C CA . ASP A 1 96 ? 5.198 -7.381 3.516 1.00 96.81 96 ASP A CA 1
ATOM 769 C C . ASP A 1 96 ? 4.395 -6.084 3.569 1.00 96.81 96 ASP A C 1
ATOM 771 O O . ASP A 1 96 ? 4.958 -4.987 3.641 1.00 96.81 96 ASP A O 1
ATOM 775 N N . TYR A 1 97 ? 3.072 -6.191 3.543 1.00 96.75 97 TYR A N 1
ATOM 776 C CA . TYR A 1 97 ? 2.203 -5.021 3.468 1.00 96.75 97 TYR A CA 1
ATOM 777 C C . TYR A 1 97 ? 1.199 -4.978 4.595 1.00 96.75 97 TYR A C 1
ATOM 779 O O . TYR A 1 97 ? 0.693 -6.006 5.049 1.00 96.75 97 TYR A O 1
ATOM 787 N N . VAL A 1 98 ? 0.838 -3.752 4.960 1.00 96.75 98 VAL A N 1
ATOM 788 C CA . VAL A 1 98 ? -0.397 -3.469 5.681 1.00 96.75 98 VAL A CA 1
ATOM 789 C C . VAL A 1 98 ? -1.388 -2.844 4.712 1.00 96.75 98 VAL A C 1
ATOM 791 O O . VAL A 1 98 ? -1.128 -1.787 4.143 1.00 96.75 98 VAL A O 1
ATOM 794 N N . LEU A 1 99 ? -2.521 -3.515 4.527 1.00 96.06 99 LEU A N 1
ATOM 795 C CA . LEU A 1 99 ? -3.635 -3.071 3.696 1.00 96.06 99 LEU A CA 1
ATOM 796 C C . LEU A 1 99 ? -4.790 -2.620 4.588 1.00 96.06 99 LEU A C 1
ATOM 798 O O . LEU A 1 99 ? -5.168 -3.345 5.517 1.00 96.06 99 LEU A O 1
ATOM 802 N N . SER A 1 100 ? -5.396 -1.485 4.269 1.00 94.38 100 SER A N 1
ATOM 803 C CA . SER A 1 100 ? -6.542 -0.926 4.990 1.00 94.38 100 SER A CA 1
ATOM 804 C C . SER A 1 100 ? -7.543 -0.313 4.025 1.00 94.38 100 SER A C 1
ATOM 806 O O . SER A 1 100 ? -7.142 0.200 2.988 1.00 94.38 100 SER A O 1
ATOM 808 N N . SER A 1 101 ? -8.823 -0.283 4.384 1.00 92.06 101 SER A N 1
ATOM 809 C CA . SER A 1 101 ? -9.747 0.655 3.745 1.00 92.06 101 SER A CA 1
ATOM 810 C C . SER A 1 101 ? -9.408 2.092 4.159 1.00 92.06 101 SER A C 1
ATOM 812 O O . SER A 1 101 ? -8.745 2.315 5.184 1.00 92.06 101 SER A O 1
ATOM 814 N N . SER A 1 102 ? -9.892 3.058 3.381 1.00 88.44 102 SER A N 1
ATOM 815 C CA . SER A 1 102 ? -9.816 4.502 3.651 1.00 88.44 102 SER A CA 1
ATOM 816 C C . SER A 1 102 ? -10.250 4.848 5.085 1.00 88.44 102 SER A C 1
ATOM 818 O O . SER A 1 102 ? -9.532 5.542 5.806 1.00 88.44 102 SER A O 1
ATOM 820 N N . GLN A 1 103 ? -11.352 4.248 5.550 1.00 85.88 103 GLN A N 1
ATOM 821 C CA . GLN A 1 103 ? -11.966 4.493 6.861 1.00 85.88 103 GLN A CA 1
ATOM 822 C C . GLN A 1 103 ? -11.061 4.200 8.070 1.00 85.88 103 GLN A C 1
ATOM 824 O O . GLN A 1 103 ? -11.207 4.807 9.131 1.00 85.88 103 GLN A O 1
ATOM 829 N N . PHE A 1 104 ? -10.141 3.244 7.950 1.00 88.38 104 PHE A N 1
ATOM 830 C CA . PHE A 1 104 ? -9.216 2.899 9.035 1.00 88.38 104 PHE A CA 1
ATOM 831 C C . PHE A 1 104 ? -7.831 3.509 8.839 1.00 88.38 104 PHE A C 1
ATOM 833 O O . PHE A 1 104 ? -7.034 3.536 9.777 1.00 88.38 104 PHE A O 1
ATOM 840 N N . LEU A 1 105 ? -7.545 4.031 7.646 1.00 88.06 105 LEU A N 1
ATOM 841 C CA . LEU A 1 105 ? -6.217 4.505 7.293 1.00 88.06 105 LEU A CA 1
ATOM 842 C C . LEU A 1 105 ? -5.831 5.737 8.121 1.00 88.06 105 LEU A C 1
ATOM 844 O O . LEU A 1 105 ? -4.772 5.740 8.749 1.00 88.06 105 LEU A O 1
ATOM 848 N N . TYR A 1 106 ? -6.731 6.716 8.241 1.00 85.88 106 TYR A N 1
ATOM 849 C CA . TYR A 1 106 ? -6.522 7.906 9.080 1.00 85.88 106 TYR A CA 1
ATOM 850 C C . TYR A 1 106 ? -6.533 7.605 10.590 1.00 85.88 106 TYR A C 1
ATOM 852 O O . TYR A 1 106 ? -6.021 8.384 11.391 1.00 85.88 106 TYR A O 1
ATOM 860 N N . LYS A 1 107 ? -7.076 6.449 10.990 1.00 90.12 107 LYS A N 1
ATOM 861 C CA . LYS A 1 107 ? -7.073 5.948 12.373 1.00 90.12 107 LYS A CA 1
ATOM 862 C C . LYS A 1 107 ? -5.896 5.018 12.661 1.00 90.12 107 LYS A C 1
ATOM 864 O O . LYS A 1 107 ? -5.925 4.292 13.655 1.00 90.12 107 LYS A O 1
ATOM 869 N N . SER A 1 108 ? -4.869 5.006 11.817 1.00 92.25 108 SER A N 1
ATOM 870 C CA . SER A 1 108 ? -3.744 4.089 11.961 1.00 92.25 108 SER A CA 1
ATOM 871 C C . SER A 1 108 ? -2.414 4.813 12.148 1.00 92.25 108 SER A C 1
ATOM 873 O O . SER A 1 108 ? -2.213 5.935 11.691 1.00 92.25 108 SER A O 1
ATOM 875 N N . LYS A 1 109 ? -1.471 4.156 12.822 1.00 92.94 109 LYS A N 1
ATOM 876 C CA . LYS A 1 109 ? -0.039 4.456 12.727 1.00 92.94 109 LYS A CA 1
ATOM 877 C C . LYS A 1 109 ? 0.687 3.202 12.297 1.00 92.94 109 LYS A C 1
ATOM 879 O O . LYS A 1 109 ? 0.423 2.122 12.816 1.00 92.94 109 LYS A O 1
ATOM 884 N N . PHE A 1 110 ? 1.618 3.371 11.371 1.00 94.75 110 PHE A N 1
ATOM 885 C CA . PHE A 1 110 ? 2.388 2.277 10.807 1.00 94.75 110 PHE A CA 1
ATOM 886 C C . PHE A 1 110 ? 3.868 2.635 10.755 1.00 94.75 110 PHE A C 1
ATOM 888 O O . PHE A 1 110 ? 4.237 3.743 10.357 1.00 94.75 110 PHE A O 1
ATOM 895 N N . GLU A 1 111 ? 4.707 1.679 11.131 1.00 95.31 111 GLU A N 1
ATOM 896 C CA . GLU A 1 111 ? 6.155 1.757 10.997 1.00 95.31 111 GLU A CA 1
ATOM 897 C C . GLU A 1 111 ? 6.747 0.374 10.689 1.00 95.31 111 GLU A C 1
ATOM 899 O O . GLU A 1 111 ? 6.250 -0.661 11.141 1.00 95.31 111 GLU A O 1
ATOM 904 N N . VAL A 1 112 ? 7.838 0.375 9.924 1.00 94.94 112 VAL A N 1
ATOM 905 C CA . VAL A 1 112 ? 8.698 -0.799 9.745 1.00 94.94 112 VAL A CA 1
ATOM 906 C C . VAL A 1 112 ? 9.807 -0.694 10.784 1.00 94.94 112 VAL A C 1
ATOM 908 O O . VAL A 1 112 ? 10.578 0.269 10.769 1.00 94.94 112 VAL A O 1
ATOM 911 N N . LEU A 1 113 ? 9.854 -1.647 11.711 1.00 94.19 113 LEU A N 1
ATOM 912 C CA . LEU A 1 113 ? 10.829 -1.672 12.798 1.00 94.19 113 LEU A CA 1
ATOM 913 C C . LEU A 1 113 ? 12.185 -2.190 12.315 1.00 94.19 113 LEU A C 1
ATOM 915 O O . LEU A 1 113 ? 12.315 -2.753 11.231 1.00 94.19 113 LEU A O 1
ATOM 919 N N . GLN A 1 114 ? 13.217 -2.010 13.139 1.00 92.56 114 GLN A N 1
ATOM 920 C CA . GLN A 1 114 ? 14.548 -2.522 12.828 1.00 92.56 114 GLN A CA 1
ATOM 921 C C . GLN A 1 114 ? 14.560 -4.054 12.772 1.00 92.56 114 GLN A C 1
ATOM 923 O O . GLN A 1 114 ? 13.899 -4.732 13.561 1.00 92.56 114 GLN A O 1
ATOM 928 N N . PHE A 1 115 ? 15.355 -4.591 11.848 1.00 93.19 115 PHE A N 1
ATOM 929 C CA . PHE A 1 115 ? 15.558 -6.027 11.719 1.00 93.19 115 PHE A CA 1
ATOM 930 C C . PHE A 1 115 ? 16.104 -6.630 13.018 1.00 93.19 115 PHE A C 1
ATOM 932 O O . PHE A 1 115 ? 17.069 -6.128 13.598 1.00 93.19 115 PHE A O 1
ATOM 939 N N . CYS A 1 116 ? 15.521 -7.752 13.434 1.00 89.62 116 CYS A N 1
ATOM 940 C CA . CYS A 1 116 ? 15.940 -8.489 14.614 1.00 89.62 116 CYS A CA 1
ATOM 941 C C . CYS A 1 116 ? 16.132 -9.967 14.269 1.00 89.62 116 CYS A C 1
ATOM 943 O O . CYS A 1 116 ? 15.163 -10.685 14.022 1.00 89.62 116 CYS A O 1
ATOM 945 N N . LYS A 1 117 ? 17.385 -10.434 14.340 1.00 92.62 117 LYS A N 1
ATOM 946 C CA . LYS A 1 117 ? 17.765 -11.831 14.058 1.00 92.62 117 LYS A CA 1
ATOM 947 C C . LYS A 1 117 ? 17.086 -12.862 14.965 1.00 92.62 117 LYS A C 1
ATOM 949 O O . LYS A 1 117 ? 17.086 -14.039 14.634 1.00 92.62 117 LYS A O 1
ATOM 954 N N . LEU A 1 118 ? 16.555 -12.437 16.115 1.00 92.88 118 LEU A N 1
ATOM 955 C CA . LEU A 1 118 ? 15.825 -13.316 17.033 1.00 92.88 118 LEU A CA 1
ATOM 956 C C . LEU A 1 118 ? 14.406 -13.626 16.540 1.00 92.88 118 LEU A C 1
ATOM 958 O O . LEU A 1 118 ? 13.851 -14.648 16.925 1.00 92.88 118 LEU A O 1
ATOM 962 N N . PHE A 1 119 ? 13.822 -12.747 15.719 1.00 87.06 119 PHE A N 1
ATOM 963 C CA . PHE A 1 119 ? 12.432 -12.856 15.267 1.00 87.06 119 PHE A CA 1
ATOM 964 C C . PHE A 1 119 ? 12.305 -13.227 13.789 1.00 87.06 119 PHE A C 1
ATOM 966 O O . PHE A 1 119 ? 11.253 -13.707 13.378 1.00 87.06 119 PHE A O 1
ATOM 973 N N . SER A 1 120 ? 13.350 -13.014 12.987 1.00 92.69 120 SER A N 1
ATOM 974 C CA . SER A 1 120 ? 13.374 -13.425 11.586 1.00 92.69 120 SER A CA 1
ATOM 975 C C . SER A 1 120 ? 14.804 -13.520 11.051 1.00 92.69 120 SER A C 1
ATOM 977 O O . SER A 1 120 ? 15.724 -12.858 11.532 1.00 92.69 120 SER A O 1
ATOM 979 N N . ASP A 1 121 ? 14.983 -14.331 10.020 1.00 91.69 121 ASP A N 1
ATOM 980 C CA . ASP A 1 121 ? 16.185 -14.439 9.201 1.00 91.69 121 ASP A CA 1
ATOM 981 C C . ASP A 1 121 ? 16.222 -13.402 8.063 1.00 91.69 121 ASP A C 1
ATOM 983 O O . ASP A 1 121 ? 17.313 -12.956 7.671 1.00 91.69 121 ASP A O 1
ATOM 987 N N . VAL A 1 122 ? 15.049 -12.988 7.565 1.00 93.88 122 VAL A N 1
ATOM 988 C CA . VAL A 1 122 ? 14.929 -12.112 6.390 1.00 93.88 122 VAL A CA 1
ATOM 989 C C . VAL A 1 122 ? 13.925 -10.960 6.509 1.00 93.88 122 VAL A C 1
ATOM 991 O O . VAL A 1 122 ? 14.146 -9.957 5.832 1.00 93.88 122 VAL A O 1
ATOM 994 N N . HIS A 1 123 ? 12.881 -11.035 7.341 1.00 95.25 123 HIS A N 1
ATOM 995 C CA . HIS A 1 123 ? 11.820 -10.016 7.415 1.00 95.25 123 HIS A CA 1
ATOM 996 C C . HIS A 1 123 ? 12.041 -8.984 8.529 1.00 95.25 123 HIS A C 1
ATOM 998 O O . HIS A 1 123 ? 12.509 -9.289 9.629 1.00 95.25 123 HIS A O 1
ATOM 1004 N N . TYR A 1 124 ? 11.660 -7.741 8.245 1.00 95.06 124 TYR A N 1
ATOM 1005 C CA . TYR A 1 124 ? 11.611 -6.646 9.207 1.00 95.06 124 TYR A CA 1
ATOM 1006 C C . TYR A 1 124 ? 10.233 -6.648 9.884 1.00 95.06 124 TYR A C 1
ATOM 1008 O O . TYR A 1 124 ? 9.221 -6.751 9.188 1.00 95.06 124 TYR A O 1
ATOM 1016 N N . PRO A 1 125 ? 10.150 -6.510 11.218 1.00 94.19 125 PRO A N 1
ATOM 1017 C CA . PRO A 1 125 ? 8.861 -6.486 11.895 1.00 94.19 125 PRO A CA 1
ATOM 1018 C C . PRO A 1 125 ? 8.013 -5.277 11.482 1.00 94.19 125 PRO A C 1
ATOM 1020 O O . PRO A 1 125 ? 8.506 -4.150 11.392 1.00 94.19 125 PRO A O 1
ATOM 1023 N N . LEU A 1 126 ? 6.715 -5.508 11.291 1.00 94.75 126 LEU A N 1
ATOM 1024 C CA . LEU A 1 126 ? 5.728 -4.466 11.022 1.00 94.75 126 LEU A CA 1
ATOM 1025 C C . LEU A 1 126 ? 4.986 -4.104 12.312 1.00 94.75 126 LEU A C 1
ATOM 1027 O O . LEU A 1 126 ? 4.452 -4.983 12.986 1.00 94.75 126 LEU A O 1
ATOM 1031 N N . SER A 1 127 ? 4.927 -2.815 12.640 1.00 94.50 127 SER A N 1
ATOM 1032 C CA . SER A 1 127 ? 4.175 -2.291 13.784 1.00 94.50 127 SER A CA 1
ATOM 1033 C C . SER A 1 127 ? 2.992 -1.477 13.274 1.00 94.50 127 SER A C 1
ATOM 1035 O O . SER A 1 127 ? 3.162 -0.498 12.544 1.00 94.50 127 SER A O 1
ATOM 1037 N N . LEU A 1 128 ? 1.787 -1.913 13.639 1.00 94.81 128 LEU A N 1
ATOM 1038 C CA . LEU A 1 128 ? 0.525 -1.255 13.323 1.00 94.81 128 LEU A CA 1
ATOM 1039 C C . LEU A 1 128 ? -0.203 -0.934 14.626 1.00 94.81 128 LEU A C 1
ATOM 1041 O O . LEU A 1 128 ? -0.441 -1.817 15.447 1.00 94.81 128 LEU A O 1
ATOM 1045 N N . GLN A 1 129 ? -0.596 0.322 14.787 1.00 94.31 129 GLN A N 1
ATOM 1046 C CA . GLN A 1 129 ? -1.473 0.774 15.861 1.00 94.31 129 GLN A CA 1
ATOM 1047 C C . GLN A 1 129 ? -2.767 1.282 15.241 1.00 94.31 129 GLN A C 1
ATOM 1049 O O . GLN A 1 129 ? -2.724 2.050 14.282 1.00 94.31 129 GLN A O 1
ATOM 1054 N N . LEU A 1 130 ? -3.901 0.862 15.792 1.00 91.56 130 LEU A N 1
ATOM 1055 C CA . LEU A 1 130 ? -5.226 1.323 15.393 1.00 91.56 130 LEU A CA 1
ATOM 1056 C C . LEU A 1 130 ? -5.844 2.098 16.552 1.00 91.56 130 LEU A C 1
ATOM 1058 O O . LEU A 1 130 ? -5.811 1.640 17.694 1.00 91.56 130 LEU A O 1
ATOM 1062 N N . TYR A 1 131 ? -6.405 3.262 16.252 1.00 89.50 131 TYR A N 1
A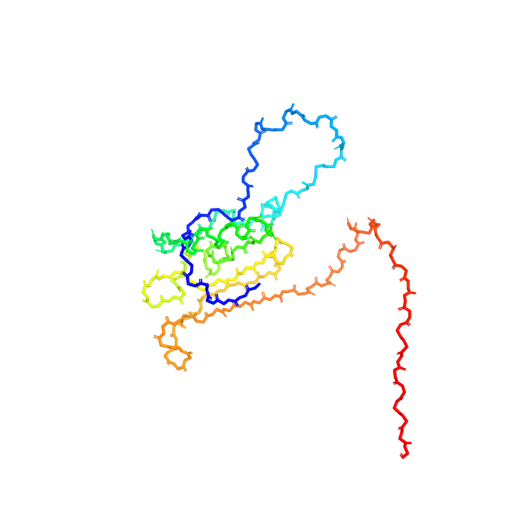TOM 1063 C CA . TYR A 1 131 ? -7.071 4.117 17.223 1.00 89.50 131 TYR A CA 1
ATOM 1064 C C . TYR A 1 131 ? -8.581 3.959 17.095 1.00 89.50 131 TYR A C 1
ATOM 1066 O O . TYR A 1 131 ? -9.160 4.185 16.034 1.00 89.50 131 TYR A O 1
ATOM 1074 N N . THR A 1 132 ? -9.228 3.601 18.196 1.00 79.69 132 THR A N 1
ATOM 1075 C CA . THR A 1 132 ? -10.683 3.448 18.288 1.00 79.69 132 THR A CA 1
ATOM 1076 C C . THR A 1 132 ? -11.297 4.604 19.065 1.00 79.69 132 THR A C 1
ATOM 1078 O O . THR A 1 132 ? -12.191 4.378 19.870 1.00 79.69 132 THR A O 1
ATOM 1081 N N . ASN A 1 133 ? -10.782 5.829 18.903 1.00 67.56 133 ASN A N 1
ATOM 1082 C CA . ASN A 1 133 ? -11.349 6.977 19.606 1.00 67.56 133 ASN A CA 1
ATOM 1083 C C . ASN A 1 133 ? -12.763 7.234 19.070 1.00 67.56 133 ASN A C 1
ATOM 1085 O O . ASN A 1 133 ? -12.951 7.997 18.124 1.00 67.56 133 ASN A O 1
ATOM 1089 N N . ASP A 1 134 ? -13.738 6.593 19.704 1.00 59.72 134 ASP A N 1
ATOM 1090 C CA . ASP A 1 134 ? -15.141 6.975 19.729 1.00 59.72 134 ASP A CA 1
ATOM 1091 C C . ASP A 1 134 ? -15.280 8.174 20.675 1.00 59.72 134 ASP A C 1
ATOM 1093 O O . ASP A 1 134 ? -16.052 8.169 21.628 1.00 59.72 134 ASP A O 1
ATOM 1097 N N . GLU A 1 135 ? -14.518 9.241 20.429 1.00 49.31 135 GLU A N 1
ATOM 1098 C CA . GLU A 1 135 ? -15.069 10.549 20.746 1.00 49.31 135 GLU A CA 1
ATOM 1099 C C . GLU A 1 135 ? -16.068 10.817 19.635 1.00 49.31 135 GLU A C 1
ATOM 1101 O O . GLU A 1 135 ? -15.730 11.296 18.551 1.00 49.31 135 GLU A O 1
ATOM 1106 N N . THR A 1 136 ? -17.297 10.385 19.892 1.00 40.66 136 THR A N 1
ATOM 1107 C CA . THR A 1 136 ? -18.491 10.713 19.132 1.00 40.66 136 THR A CA 1
ATOM 1108 C C . THR A 1 136 ? -18.477 12.200 18.785 1.00 40.66 136 THR A C 1
ATOM 1110 O O . THR A 1 136 ? -18.981 13.041 19.529 1.00 40.66 136 THR A O 1
ATOM 1113 N N . LYS A 1 137 ? -17.988 12.544 17.593 1.00 41.00 137 LYS A N 1
ATOM 1114 C CA . LYS A 1 137 ? -18.586 13.625 16.813 1.00 41.00 137 LYS A CA 1
ATOM 1115 C C . LYS A 1 137 ? -19.897 13.088 16.234 1.00 41.00 137 LYS A C 1
ATOM 1117 O O . LYS A 1 137 ? -20.079 13.040 15.024 1.00 41.00 137 LYS A O 1
ATOM 1122 N N . ASP A 1 138 ? -20.828 12.728 17.116 1.00 41.28 138 ASP A N 1
ATOM 1123 C CA . ASP A 1 138 ? -22.197 12.300 16.790 1.00 41.28 138 ASP A CA 1
ATOM 1124 C C . ASP A 1 138 ? -23.066 13.435 16.222 1.00 41.28 138 ASP A C 1
ATOM 1126 O O . ASP A 1 138 ? -24.283 13.315 16.122 1.00 41.28 138 ASP A O 1
ATOM 1130 N N . ASN A 1 139 ? -22.454 14.534 15.775 1.00 38.69 139 ASN A N 1
ATOM 1131 C CA . ASN A 1 139 ? -23.160 15.661 15.180 1.00 38.69 139 ASN A CA 1
ATOM 1132 C C . ASN A 1 139 ? -23.018 15.768 13.655 1.00 38.69 139 ASN A C 1
ATOM 1134 O O . ASN A 1 139 ? -23.492 16.757 13.105 1.00 38.69 139 ASN A O 1
ATOM 1138 N N . LEU A 1 140 ? -22.415 14.798 12.946 1.00 44.56 140 LEU A N 1
ATOM 1139 C CA . LEU A 1 140 ? -22.310 14.885 11.474 1.00 44.56 140 LEU A CA 1
ATOM 1140 C C . LEU A 1 140 ? -22.716 13.642 10.660 1.00 44.56 140 LEU A C 1
ATOM 1142 O O . LEU A 1 140 ? -22.821 13.767 9.445 1.00 44.56 140 LEU A O 1
ATOM 1146 N N . LEU A 1 141 ? -23.028 12.487 11.266 1.00 39.06 141 LEU A N 1
ATOM 1147 C CA . LEU A 1 141 ? -23.444 11.285 10.509 1.00 39.06 141 LEU A CA 1
ATOM 1148 C C . LEU A 1 141 ? -24.644 10.514 11.089 1.00 39.06 141 LEU A C 1
ATOM 1150 O O . LEU A 1 141 ? -24.925 9.392 10.671 1.00 39.06 141 LEU A O 1
ATOM 1154 N N . THR A 1 142 ? -25.443 11.114 11.972 1.00 36.94 142 THR A N 1
ATOM 1155 C CA . THR A 1 142 ? -26.771 10.574 12.308 1.00 36.94 142 THR A CA 1
ATOM 1156 C C . THR A 1 142 ? -27.799 10.980 11.253 1.00 36.94 142 THR A C 1
ATOM 1158 O O . THR A 1 142 ? -28.715 11.761 11.499 1.00 36.94 142 THR A O 1
ATOM 1161 N N . LYS A 1 143 ? -27.685 10.410 10.050 1.00 40.75 143 LYS A N 1
ATOM 1162 C CA . LYS A 1 143 ? -28.851 10.235 9.180 1.00 40.75 143 LYS A CA 1
ATOM 1163 C C . LYS A 1 143 ? -28.791 8.907 8.430 1.00 40.75 143 LYS A C 1
ATOM 1165 O O . LYS A 1 143 ? -28.242 8.796 7.343 1.00 40.75 143 LYS A O 1
ATOM 1170 N N . THR A 1 144 ? -29.547 7.976 9.01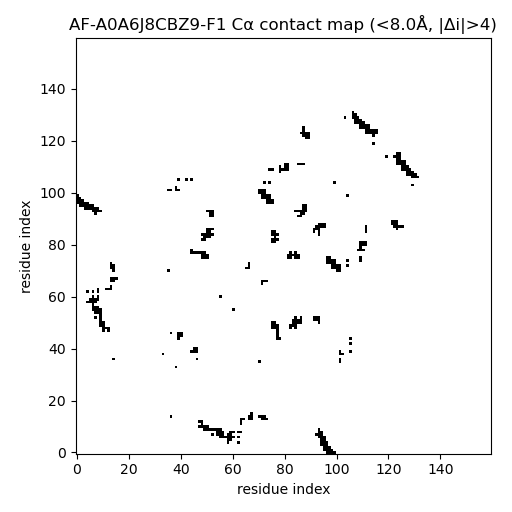1 1.00 43.19 144 THR A N 1
ATOM 1171 C CA . THR A 1 144 ? -30.302 6.903 8.348 1.00 43.19 144 THR A CA 1
ATOM 1172 C C . THR A 1 144 ? -29.546 5.616 8.025 1.00 43.19 144 THR A C 1
ATOM 1174 O O . THR A 1 144 ? -29.177 5.394 6.888 1.00 43.19 144 THR A O 1
ATOM 1177 N N . PHE A 1 145 ? -29.467 4.713 9.007 1.00 35.16 145 PHE A N 1
ATOM 1178 C CA . PHE A 1 145 ? -29.842 3.302 8.832 1.00 35.16 145 PHE A CA 1
ATOM 1179 C C . PHE A 1 145 ? -30.361 2.774 10.175 1.00 35.16 145 PHE A C 1
ATOM 1181 O O . PHE A 1 145 ? -29.609 2.300 11.020 1.00 35.16 145 PHE A O 1
ATOM 1188 N N . CYS A 1 146 ? -31.669 2.897 10.400 1.00 35.81 146 CYS A N 1
ATOM 1189 C CA . CYS A 1 146 ? -32.346 2.151 11.453 1.00 35.81 146 CYS A CA 1
ATOM 1190 C C . CYS A 1 146 ? -32.575 0.728 10.931 1.00 35.81 146 CYS A C 1
ATOM 1192 O O . CYS A 1 146 ? -33.438 0.529 10.078 1.00 35.81 146 CYS A O 1
ATOM 1194 N N . CYS A 1 147 ? -31.821 -0.250 11.429 1.00 34.34 147 CYS A N 1
ATOM 1195 C CA . CYS A 1 147 ? -32.212 -1.655 11.357 1.00 34.34 147 CYS A CA 1
ATOM 1196 C C . CYS A 1 147 ? -32.441 -2.135 12.794 1.00 34.34 147 CYS A C 1
ATOM 1198 O O . CYS A 1 147 ? -31.614 -1.880 13.666 1.00 34.34 147 CYS A O 1
ATOM 1200 N N . GLY A 1 148 ? -33.630 -2.688 13.031 1.00 37.12 148 GLY A N 1
ATOM 1201 C CA . GLY A 1 148 ? -34.276 -2.783 14.338 1.00 37.12 148 GLY A CA 1
ATOM 1202 C C . GLY A 1 148 ? -33.554 -3.596 15.412 1.00 37.12 148 GLY A C 1
ATOM 1203 O O . GLY A 1 148 ? -32.710 -4.446 15.141 1.00 37.12 148 GLY A O 1
ATOM 1204 N N . ASP A 1 149 ? -33.963 -3.315 16.648 1.00 38.38 149 ASP A N 1
ATOM 1205 C CA . ASP A 1 149 ? -33.546 -3.982 17.875 1.00 38.38 149 ASP A CA 1
ATOM 1206 C C . ASP A 1 149 ? -33.846 -5.490 17.850 1.00 38.38 149 ASP A C 1
ATOM 1208 O O . ASP A 1 149 ? -34.976 -5.915 18.104 1.00 38.38 149 ASP A O 1
ATOM 1212 N N . GLU A 1 150 ? -32.823 -6.324 17.666 1.00 43.75 150 GLU A N 1
ATOM 1213 C CA . GLU A 1 150 ? -32.871 -7.712 18.125 1.00 43.75 150 GLU A CA 1
ATOM 1214 C C . GLU A 1 150 ? -32.198 -7.826 19.497 1.00 43.75 150 GLU A C 1
ATOM 1216 O O . GLU A 1 150 ? -30.979 -7.753 19.661 1.00 43.75 150 GLU A O 1
ATOM 1221 N N . LYS A 1 151 ? -33.034 -7.995 20.528 1.00 43.34 151 LYS A N 1
ATOM 1222 C CA . LYS A 1 151 ? -32.605 -8.26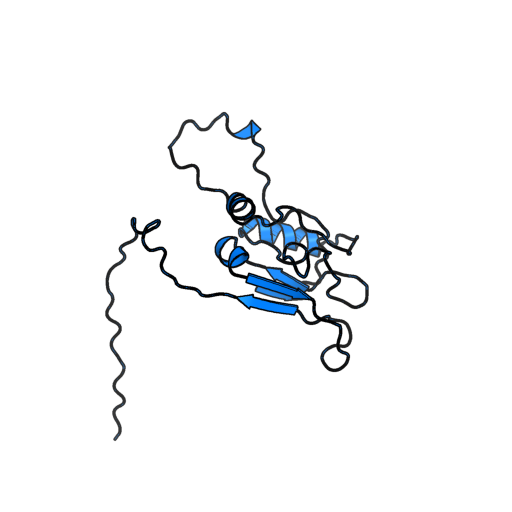0 21.905 1.00 43.34 151 LYS A CA 1
ATOM 1223 C C . LYS A 1 151 ? -31.892 -9.612 21.980 1.00 43.34 151 LYS A C 1
ATOM 1225 O O . LYS A 1 151 ? -32.530 -10.663 21.956 1.00 43.34 151 LYS A O 1
ATOM 1230 N N . VAL A 1 152 ? -30.574 -9.585 22.155 1.00 45.75 152 VAL A N 1
ATOM 1231 C CA . VAL A 1 152 ? -29.768 -10.777 22.451 1.00 45.75 152 VAL A CA 1
ATOM 1232 C C . VAL A 1 152 ? -30.087 -11.277 23.867 1.00 45.75 152 VAL A C 1
ATOM 1234 O O . VAL A 1 152 ? -29.796 -10.612 24.864 1.00 45.75 152 VAL A O 1
ATOM 1237 N N . ASN A 1 153 ? -30.683 -12.466 23.974 1.00 45.47 153 ASN A N 1
ATOM 1238 C CA . ASN A 1 153 ? -30.942 -13.126 25.254 1.00 45.47 153 ASN A CA 1
ATOM 1239 C C . ASN A 1 153 ? -29.656 -13.756 25.818 1.00 45.47 153 ASN A C 1
ATOM 1241 O O . ASN A 1 153 ? -29.030 -14.599 25.177 1.00 45.47 153 ASN A O 1
ATOM 1245 N N . LYS A 1 154 ? -29.286 -13.383 27.051 1.00 44.88 154 LYS A N 1
ATOM 1246 C CA . LYS A 1 154 ? -28.182 -14.001 27.807 1.00 44.88 154 LYS A CA 1
ATOM 1247 C C . LYS A 1 154 ? -28.483 -15.472 28.111 1.00 44.88 154 LYS A C 1
ATOM 1249 O O . LYS A 1 154 ? -29.516 -15.782 28.703 1.00 44.88 154 LYS A O 1
ATOM 1254 N N . TRP A 1 155 ? -27.545 -16.360 27.784 1.00 46.81 155 TRP A N 1
ATOM 1255 C CA . TRP A 1 155 ? -27.559 -17.751 28.238 1.00 46.81 155 TRP A CA 1
ATOM 1256 C C . TRP A 1 155 ? -27.468 -17.826 29.768 1.00 46.81 155 TRP A C 1
ATOM 1258 O O . TRP A 1 155 ? -26.577 -17.235 30.382 1.00 46.81 155 TRP A O 1
ATOM 1268 N N . LYS A 1 156 ? -28.405 -18.550 30.389 1.00 55.25 156 LYS A N 1
ATOM 1269 C CA . LYS A 1 156 ? -28.363 -18.888 31.815 1.00 55.25 156 LYS A CA 1
ATOM 1270 C C . LYS A 1 156 ? -27.567 -20.180 31.984 1.00 55.25 156 LYS A C 1
AT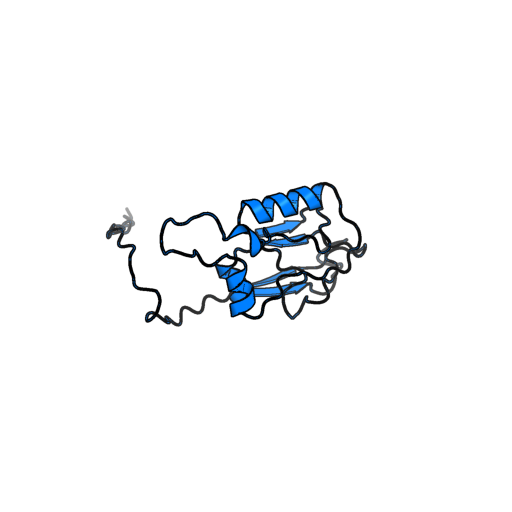OM 1272 O O . LYS A 1 156 ? -27.950 -21.212 31.447 1.00 55.25 156 LYS A O 1
ATOM 1277 N N . ASN A 1 157 ? -26.479 -20.114 32.747 1.00 50.84 157 ASN A N 1
ATOM 1278 C CA . ASN A 1 157 ? -25.769 -21.297 33.224 1.00 50.84 157 ASN A CA 1
ATOM 1279 C C . ASN A 1 157 ? -26.610 -21.976 34.309 1.00 50.84 157 ASN A C 1
ATOM 1281 O O . ASN A 1 157 ? -26.654 -21.495 35.443 1.00 50.84 157 ASN A O 1
ATOM 1285 N N . GLU A 1 158 ? -27.255 -23.090 33.983 1.00 52.16 158 GLU A N 1
ATOM 1286 C CA . GLU A 1 158 ? -27.817 -23.979 34.996 1.00 52.16 158 GLU A CA 1
ATOM 1287 C C . GLU A 1 158 ? -26.732 -24.955 35.460 1.00 52.16 158 GLU A C 1
ATOM 1289 O O . GLU A 1 158 ? -26.270 -25.815 34.716 1.00 52.16 158 GLU A O 1
ATOM 1294 N N . LYS A 1 159 ? -26.296 -24.779 36.711 1.00 45.56 159 LYS A N 1
ATOM 1295 C CA . LYS A 1 159 ? -25.607 -25.820 37.474 1.00 45.56 159 LYS A CA 1
ATOM 1296 C C . LYS A 1 159 ? -26.662 -26.776 38.027 1.00 45.56 159 LYS A C 1
ATOM 1298 O O . LYS A 1 159 ? -27.514 -26.324 38.793 1.00 45.56 159 LYS A O 1
ATOM 1303 N N . LYS A 1 160 ? -26.536 -28.065 37.730 1.00 43.84 160 LYS A N 1
ATOM 1304 C CA . LYS A 1 160 ? -26.870 -29.162 38.644 1.00 43.84 160 LYS A CA 1
ATOM 1305 C C . LYS A 1 160 ? -26.019 -30.375 38.312 1.00 43.84 160 LYS A C 1
ATOM 1307 O O . LYS A 1 160 ? -25.917 -30.690 37.110 1.00 43.84 160 LYS A O 1
#

InterPro domains:
  IPR036691 Endonuclease/exonuclease/phosphatase superfamily [G3DSA:3.60.10.10] (1-131)

Organism: Mytilus coruscus (NCBI:txid42192)

Secondary structure (DSSP, 8-state):
-EEE-----T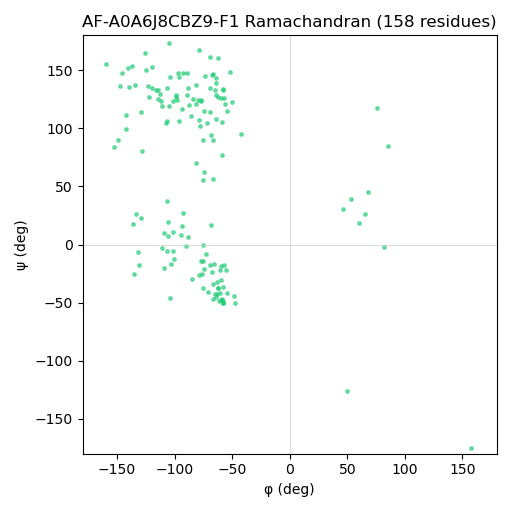T--SS----GGGGGS----S-----TTHHHHHTT--SSPP-S-----HHHHHHHHHHHHTTEEE-TTTSGGGTT---SBTTS---EEEEEEHHHHTTEEEEEPPP-TTT-SSBPPEEEEE-------TTSS-SS--------PPPP----

Mean predicted aligned error: 11.98 Å

Radius of gyration: 20.45 Å; Cα contacts (8 Å, |Δi|>4): 245; chains: 1; bounding box: 52×45×58 Å

Sequence (160 aa):
MLGDYNSRTVNLSDFYDTDPDHSFENNFTNYVESSDVDILDEFGIPRLRNSIDTVVNGYGRKCIDFCKNNKMFILNGRMEKNRTGNPTSRHSSVIDYVLSSSQFLYKSKFEVLQFCKLFSDVHYPLSLQLYTNDETKDNLLTKTFCCGDEKVNKWKNEKK

Solvent-accessible surface area (backbone atoms only — not comparable to full-atom values): 9878 Å² total; per-residue (Å²): 90,75,49,79,64,81,22,24,43,42,57,64,72,35,61,79,84,78,61,79,82,73,71,80,80,70,100,69,76,100,65,83,73,78,50,69,65,52,56,30,58,76,71,72,41,56,87,67,40,32,41,66,27,86,56,71,43,76,49,10,54,52,51,32,52,52,20,38,78,65,59,26,40,66,46,64,8,36,33,82,77,21,43,70,11,69,49,27,31,76,84,49,36,42,31,54,47,42,40,36,42,56,87,50,50,83,35,45,49,48,35,71,46,78,73,42,80,90,82,30,95,47,50,31,50,77,48,77,46,76,60,82,79,78,74,74,71,72,82,79,74,87,74,86,83,90,73,80,91,75,83,83,78,79,85,78,87,81,85,128